Protein AF-A0A3B9ZJL2-F1 (afdb_monomer_lite)

Secondary structure (DSSP, 8-state):
---PPPHHHHHHHHHH-HHHHHHHHHHHHHHHHTTSHHHHHHHHTT-----HHHHHHHHHHHHHHHHHHHHHHHHHHHHHHHHHHHHHHHTT-S-TTS---HHHHHHHHHHHHHHHHHHHHHT-----TTS-SHHHHHHHHHHHHHHHHHHHHHHHHHH-

Radius of gyration: 21.33 Å; chains: 1; bounding box: 52×25×64 Å

Sequence (160 aa):
MYKRANVWLAALLFVISTKRYLDLAVNHNIAINLEADDLRKRFYEGSYVPETEEIKALALSSITVLRASLRKSFLSVLFTLCCALFIGFYFGR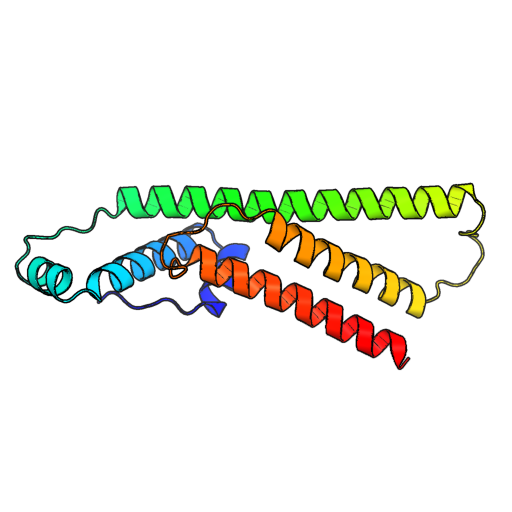LNSVWPVDWVKVVEIATAFLLMWSTLFELGWGLRTWKGKALHELVHALLFRVIFVSGSLMLMLSLIL

Structure (mmCIF, N/CA/C/O backbone):
data_AF-A0A3B9ZJL2-F1
#
_entry.id   AF-A0A3B9ZJL2-F1
#
loop_
_atom_site.group_PDB
_atom_site.id
_atom_site.type_symbol
_atom_site.label_atom_id
_atom_site.label_alt_id
_atom_site.label_comp_id
_atom_site.label_asym_id
_atom_site.label_entity_id
_atom_site.label_seq_id
_atom_site.pdbx_PDB_ins_code
_atom_site.Cartn_x
_atom_site.Cartn_y
_atom_site.Cartn_z
_atom_site.occupancy
_atom_site.B_iso_or_equiv
_atom_site.auth_seq_id
_atom_site.auth_comp_id
_atom_site.auth_asym_id
_atom_site.auth_atom_id
_atom_site.pdbx_PDB_model_num
ATOM 1 N N . MET A 1 1 ? -24.803 -0.387 17.469 1.00 61.41 1 MET A N 1
ATOM 2 C CA . MET A 1 1 ? -24.455 -1.822 17.349 1.00 61.41 1 MET A CA 1
ATOM 3 C C . MET A 1 1 ? -23.162 -1.925 16.551 1.00 61.41 1 MET A C 1
ATOM 5 O O . MET A 1 1 ? -23.149 -1.486 15.406 1.00 61.41 1 MET A O 1
ATOM 9 N N . TYR A 1 2 ? -22.075 -2.398 17.163 1.00 68.69 2 TYR A N 1
ATOM 10 C CA . TYR A 1 2 ? -20.768 -2.521 16.507 1.00 68.69 2 TYR A CA 1
ATOM 11 C C . TYR A 1 2 ? -20.816 -3.600 15.418 1.00 68.69 2 TYR A C 1
ATOM 13 O O . TYR A 1 2 ? -21.429 -4.648 15.614 1.00 68.69 2 TYR A O 1
ATOM 21 N N . LYS A 1 3 ? -20.219 -3.332 14.252 1.00 78.94 3 LYS A N 1
ATOM 22 C CA . LYS A 1 3 ? -20.210 -4.244 13.098 1.00 78.94 3 LYS A CA 1
ATOM 23 C C . LYS A 1 3 ? -18.806 -4.352 12.519 1.00 78.94 3 LYS A C 1
ATOM 25 O O . LYS A 1 3 ? -18.054 -3.377 12.518 1.00 78.94 3 LYS A O 1
ATOM 30 N N . ARG A 1 4 ? -18.485 -5.522 11.958 1.00 79.88 4 ARG A N 1
ATOM 31 C CA . ARG A 1 4 ? -17.261 -5.698 11.173 1.00 79.88 4 ARG A CA 1
ATOM 32 C C . ARG A 1 4 ? -17.271 -4.752 9.974 1.00 79.88 4 ARG A C 1
ATOM 34 O O . ARG A 1 4 ? -18.190 -4.760 9.159 1.00 79.88 4 ARG A O 1
ATOM 41 N N . ALA A 1 5 ? -16.221 -3.950 9.880 1.00 82.56 5 ALA A N 1
ATOM 42 C CA . ALA A 1 5 ? -15.934 -3.126 8.717 1.00 82.56 5 ALA A CA 1
ATOM 43 C C . ALA A 1 5 ? -15.744 -3.944 7.428 1.00 82.56 5 ALA A C 1
ATOM 45 O O . ALA A 1 5 ? -15.146 -5.020 7.447 1.00 82.56 5 ALA A O 1
ATOM 46 N N . ASN A 1 6 ? -16.191 -3.385 6.300 1.00 88.12 6 ASN A N 1
ATOM 47 C CA . ASN A 1 6 ? -15.842 -3.883 4.972 1.00 88.12 6 ASN A CA 1
ATOM 48 C C . ASN A 1 6 ? -14.386 -3.504 4.649 1.00 88.12 6 ASN A C 1
ATOM 50 O O . ASN A 1 6 ? -14.033 -2.324 4.677 1.00 88.12 6 ASN A O 1
ATOM 54 N N . VAL A 1 7 ? -13.560 -4.500 4.319 1.00 86.25 7 VAL A N 1
ATOM 55 C CA . VAL A 1 7 ? -12.118 -4.338 4.071 1.00 86.25 7 VAL A CA 1
ATOM 56 C C . VAL A 1 7 ? -11.834 -3.441 2.862 1.00 86.25 7 VAL A C 1
ATOM 58 O O . VAL A 1 7 ? -10.917 -2.626 2.918 1.00 86.25 7 VAL A O 1
ATOM 61 N N . TRP A 1 8 ? -12.649 -3.509 1.805 1.00 86.69 8 TRP A N 1
ATOM 62 C CA . TRP A 1 8 ? -12.485 -2.655 0.619 1.00 86.69 8 TRP A CA 1
ATOM 63 C C . TRP A 1 8 ? -12.721 -1.180 0.936 1.00 86.69 8 TRP A C 1
ATOM 65 O O . TRP A 1 8 ? -11.927 -0.314 0.569 1.00 86.69 8 TRP A O 1
ATOM 75 N N . LEU A 1 9 ? -13.792 -0.897 1.678 1.00 88.06 9 LEU A N 1
ATOM 76 C CA . LEU A 1 9 ? -14.106 0.454 2.129 1.00 88.06 9 LEU A CA 1
ATOM 77 C C . LEU A 1 9 ? -13.050 0.958 3.121 1.00 88.06 9 LEU A C 1
ATOM 79 O O . LEU A 1 9 ? -12.659 2.121 3.059 1.00 88.06 9 LEU A O 1
ATOM 83 N N . ALA A 1 10 ? -12.537 0.083 3.989 1.00 87.56 10 ALA A N 1
ATOM 84 C CA . ALA A 1 10 ? -11.434 0.408 4.884 1.00 87.56 10 ALA A CA 1
ATOM 85 C C . ALA A 1 10 ? -10.152 0.754 4.112 1.00 87.56 10 ALA A C 1
ATOM 87 O O . ALA A 1 10 ? -9.523 1.755 4.431 1.00 87.56 10 ALA A O 1
ATOM 88 N N . ALA A 1 11 ? -9.788 0.008 3.068 1.00 88.44 11 ALA A N 1
ATOM 89 C CA . ALA A 1 11 ? -8.619 0.324 2.245 1.00 88.44 11 ALA A CA 1
ATOM 90 C C . ALA A 1 11 ? -8.777 1.655 1.491 1.00 88.44 11 ALA A C 1
ATOM 92 O O . ALA A 1 11 ? -7.849 2.461 1.452 1.00 88.44 11 ALA A O 1
ATOM 93 N N . LEU A 1 12 ? -9.970 1.944 0.967 1.00 88.19 12 LEU A N 1
ATOM 94 C CA . LEU A 1 12 ? -10.256 3.228 0.325 1.0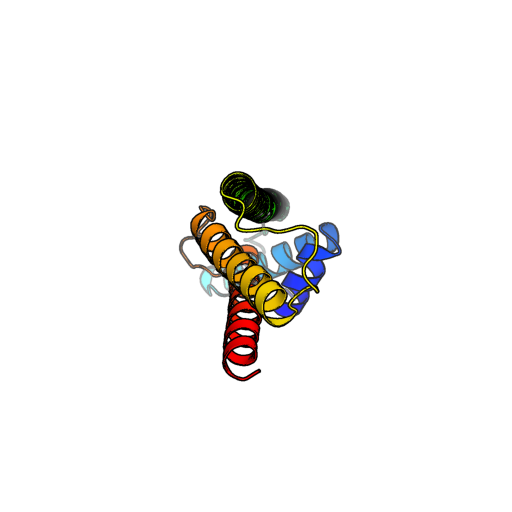0 88.19 12 LEU A CA 1
ATOM 95 C C . LEU A 1 12 ? -10.161 4.395 1.323 1.00 88.19 12 LEU A C 1
ATOM 97 O O . LEU A 1 12 ? -9.508 5.405 1.056 1.00 88.19 12 LEU A O 1
ATOM 101 N N . LEU A 1 13 ? -10.748 4.246 2.514 1.00 87.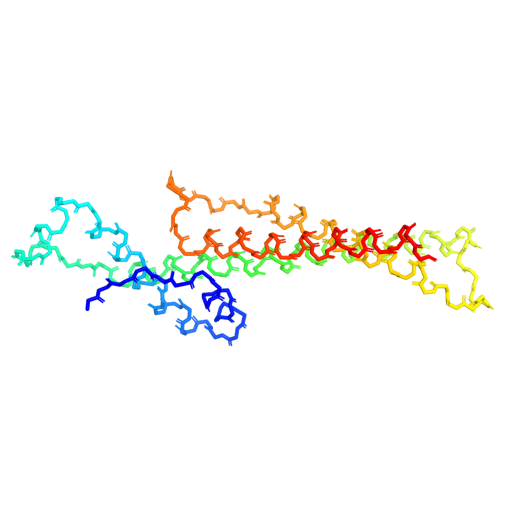50 13 LEU A N 1
ATOM 102 C CA . LEU A 1 13 ? -10.641 5.251 3.574 1.00 87.50 13 LEU A CA 1
ATOM 103 C C . LEU A 1 13 ? -9.221 5.374 4.128 1.00 87.50 13 LEU A C 1
ATOM 105 O O . LEU A 1 13 ? -8.822 6.471 4.507 1.00 87.50 13 LEU A O 1
ATOM 109 N N . PHE A 1 14 ? -8.439 4.296 4.143 1.00 87.56 14 PHE A N 1
ATOM 110 C CA . PHE A 1 14 ? -7.039 4.327 4.559 1.00 87.56 14 PHE A CA 1
ATOM 111 C C . PHE A 1 14 ? -6.218 5.297 3.698 1.00 87.56 14 PHE A C 1
ATOM 113 O O . PHE A 1 14 ? -5.365 6.015 4.229 1.00 87.56 14 PHE A O 1
ATOM 120 N N . VAL A 1 15 ? -6.509 5.365 2.395 1.00 84.12 15 VAL A N 1
ATOM 121 C CA . VAL A 1 15 ? -5.859 6.291 1.457 1.00 84.12 15 VAL A CA 1
ATOM 122 C C . VAL A 1 15 ? -6.447 7.703 1.561 1.00 84.12 15 VAL A C 1
ATOM 124 O O . VAL A 1 15 ? -5.696 8.672 1.607 1.00 84.12 15 VAL A O 1
ATOM 127 N N . ILE A 1 16 ? -7.776 7.833 1.644 1.00 86.38 16 ILE A N 1
ATOM 128 C CA . ILE A 1 16 ? -8.466 9.131 1.523 1.00 86.38 16 ILE A CA 1
ATOM 129 C C . ILE A 1 16 ? -8.581 9.885 2.857 1.00 86.38 16 ILE A C 1
ATOM 131 O O . ILE A 1 16 ? -8.414 11.101 2.905 1.00 86.38 16 ILE A O 1
ATOM 135 N N . SER A 1 17 ? -8.927 9.203 3.953 1.00 86.88 17 SER A N 1
ATOM 136 C CA . SER A 1 17 ? -9.275 9.853 5.221 1.00 86.88 17 SER A CA 1
ATOM 137 C C . SER A 1 17 ? -8.896 9.021 6.443 1.00 86.88 17 SER A C 1
ATOM 139 O O . SER A 1 17 ? -9.612 8.110 6.862 1.00 86.88 17 SER A O 1
ATOM 141 N N . THR A 1 18 ? -7.815 9.438 7.107 1.00 85.50 18 THR A N 1
ATOM 142 C CA . THR A 1 18 ? -7.347 8.831 8.364 1.00 85.50 18 THR A CA 1
ATOM 143 C C . THR A 1 18 ? -8.422 8.844 9.453 1.00 85.50 18 THR A C 1
ATOM 145 O O . THR A 1 18 ? -8.577 7.854 10.157 1.00 85.50 18 THR A O 1
ATOM 148 N N . LYS A 1 19 ? -9.188 9.939 9.582 1.00 85.69 19 LYS A N 1
ATOM 149 C CA . LYS A 1 19 ? -10.219 10.076 10.627 1.00 85.69 19 LYS A CA 1
ATOM 150 C C . LYS A 1 19 ? -11.321 9.028 10.461 1.00 85.69 19 LYS A C 1
ATOM 152 O O . LYS A 1 19 ? -11.578 8.258 11.376 1.00 85.69 19 LYS A O 1
ATOM 157 N N . ARG A 1 20 ? -11.892 8.927 9.255 1.00 85.50 20 ARG A N 1
ATOM 158 C CA . ARG A 1 20 ? -12.953 7.950 8.959 1.00 85.50 20 ARG A CA 1
ATOM 159 C C . ARG A 1 20 ? -12.459 6.508 9.054 1.00 85.50 20 ARG A C 1
ATOM 161 O O . ARG A 1 20 ? -13.208 5.630 9.467 1.00 85.50 20 ARG A O 1
ATOM 168 N N . TYR A 1 21 ? -11.203 6.263 8.683 1.00 87.69 21 TYR A N 1
ATOM 169 C CA . TYR A 1 21 ? -10.579 4.959 8.869 1.00 87.69 21 TYR A CA 1
ATOM 170 C C . TYR A 1 21 ? -10.442 4.590 10.353 1.00 87.69 21 TYR A C 1
ATOM 172 O O . TYR A 1 21 ? -10.728 3.455 10.721 1.00 87.69 21 TYR A O 1
ATOM 180 N N . LEU A 1 22 ? -10.031 5.534 11.208 1.00 86.06 22 LEU A N 1
ATOM 181 C CA . LEU A 1 22 ? -9.894 5.305 12.650 1.00 86.06 22 LEU A CA 1
ATOM 182 C C . LEU A 1 22 ? -11.232 4.943 13.292 1.00 86.06 22 LEU A C 1
ATOM 184 O O . LEU A 1 22 ? -11.304 3.943 14.001 1.00 86.06 22 LEU A O 1
ATOM 188 N N . ASP A 1 23 ? -12.296 5.684 12.982 1.00 85.81 23 ASP A N 1
ATOM 189 C CA . ASP A 1 23 ? -13.638 5.381 13.495 1.00 85.81 23 ASP A CA 1
ATOM 190 C C . ASP A 1 23 ? -14.089 3.971 13.081 1.00 85.81 23 ASP A C 1
ATOM 192 O O . ASP A 1 23 ? -14.667 3.214 13.865 1.00 85.81 23 ASP A O 1
ATOM 196 N N . LEU A 1 24 ? -13.772 3.581 11.845 1.00 87.62 24 LEU A N 1
ATOM 197 C CA . LEU A 1 24 ? -14.067 2.254 11.321 1.00 87.62 24 LEU A CA 1
ATOM 198 C C . LEU A 1 24 ? -13.219 1.158 11.993 1.00 87.62 24 LEU A C 1
ATOM 200 O O . LEU A 1 24 ? -13.740 0.083 12.292 1.00 87.62 24 LEU A O 1
ATOM 204 N N . ALA A 1 25 ? -11.941 1.429 12.265 1.00 84.94 25 ALA A N 1
ATOM 205 C CA . ALA A 1 25 ? -11.025 0.516 12.944 1.00 84.94 25 ALA A CA 1
ATOM 206 C C . ALA A 1 25 ? -11.433 0.269 14.399 1.00 84.94 25 ALA A C 1
ATOM 208 O O . ALA A 1 25 ? -11.439 -0.879 14.842 1.00 84.94 25 ALA A O 1
ATOM 209 N N . VAL A 1 26 ? -11.841 1.318 15.118 1.00 84.69 26 VAL A N 1
ATOM 210 C CA . VAL A 1 26 ? -12.352 1.216 16.492 1.00 84.69 26 VAL A CA 1
ATOM 211 C C . VAL A 1 26 ? -13.617 0.366 16.522 1.00 84.69 26 VAL A C 1
ATOM 213 O O . VAL A 1 26 ? -13.693 -0.598 17.281 1.00 84.69 26 VAL A O 1
ATOM 216 N N . ASN A 1 27 ? -14.577 0.650 15.637 1.00 85.50 27 ASN A N 1
ATOM 217 C CA . ASN A 1 27 ? -15.812 -0.126 15.545 1.00 85.50 27 ASN A CA 1
ATOM 218 C C . ASN A 1 27 ? -15.561 -1.600 15.198 1.00 85.50 27 ASN A C 1
ATOM 220 O O . ASN A 1 27 ? -16.215 -2.481 15.755 1.00 85.50 27 ASN A O 1
ATOM 224 N N . HIS A 1 28 ? -14.609 -1.873 14.302 1.00 86.62 28 HIS A N 1
ATOM 225 C CA . HIS A 1 28 ? -14.234 -3.229 13.915 1.00 86.62 28 HIS A CA 1
ATOM 226 C C . HIS A 1 28 ? -13.550 -3.987 15.063 1.00 86.62 28 HIS A C 1
ATOM 228 O O . HIS A 1 28 ? -13.905 -5.133 15.323 1.00 86.62 28 HIS A O 1
ATOM 234 N N . ASN A 1 29 ? -12.625 -3.352 15.789 1.00 83.56 29 ASN A N 1
ATOM 235 C CA . ASN A 1 29 ? -11.943 -3.973 16.929 1.00 83.56 29 ASN A CA 1
ATOM 236 C C . ASN A 1 29 ? -12.903 -4.260 18.091 1.00 83.56 29 ASN A C 1
ATOM 238 O O . ASN A 1 29 ? -12.863 -5.348 18.659 1.00 83.56 29 ASN A O 1
ATOM 242 N N . ILE A 1 30 ? -13.816 -3.333 18.401 1.00 81.19 30 ILE A N 1
ATOM 243 C CA . ILE A 1 30 ? -14.851 -3.570 19.418 1.00 81.19 30 ILE A CA 1
ATOM 244 C C . ILE A 1 30 ? -15.775 -4.712 18.978 1.00 81.19 30 ILE A C 1
ATOM 246 O O . ILE A 1 30 ? -16.108 -5.573 19.788 1.00 81.19 30 ILE A O 1
ATOM 250 N N . ALA A 1 31 ? -16.142 -4.777 17.693 1.00 83.00 31 ALA A N 1
ATOM 251 C CA . ALA A 1 31 ? -16.935 -5.887 17.166 1.00 83.00 31 ALA A CA 1
ATOM 252 C C . ALA A 1 31 ? -16.218 -7.241 17.314 1.00 83.00 31 ALA A C 1
ATOM 254 O O . ALA A 1 31 ? -16.866 -8.209 17.691 1.00 83.00 31 ALA A O 1
ATOM 255 N N . ILE A 1 32 ? -14.901 -7.308 17.079 1.00 81.75 32 ILE A N 1
ATOM 256 C CA . ILE A 1 32 ? -14.106 -8.531 17.287 1.00 81.75 32 ILE A CA 1
ATOM 257 C C . ILE A 1 32 ? -14.086 -8.937 18.763 1.00 81.75 32 ILE A C 1
ATOM 259 O O . ILE A 1 32 ? -14.251 -10.115 19.069 1.00 81.75 32 ILE A O 1
ATOM 263 N N . ASN A 1 33 ? -13.900 -7.988 19.682 1.00 80.19 33 ASN A N 1
ATOM 264 C CA . ASN A 1 33 ? -13.895 -8.289 21.116 1.00 80.19 33 ASN A CA 1
ATOM 265 C C . ASN A 1 33 ? -15.263 -8.812 21.586 1.00 80.19 33 ASN A C 1
ATOM 267 O O . ASN A 1 33 ? -15.330 -9.737 22.389 1.00 80.19 33 ASN A O 1
ATOM 271 N N . LEU A 1 34 ? -16.353 -8.274 21.032 1.00 78.56 34 LEU A N 1
ATOM 272 C CA . LEU A 1 34 ? -17.726 -8.695 21.328 1.00 78.56 34 LEU A CA 1
ATOM 273 C C . LEU A 1 34 ? -18.138 -10.027 20.668 1.00 78.56 34 LEU A C 1
ATOM 275 O O . LEU A 1 34 ? -19.248 -10.495 20.918 1.00 78.56 34 LEU A O 1
ATOM 279 N N . GLU A 1 35 ? -17.285 -10.651 19.846 1.00 77.94 35 GLU A N 1
ATOM 280 C CA . GLU A 1 35 ? -17.513 -12.018 19.341 1.00 77.94 35 GLU A CA 1
ATOM 281 C C . GLU A 1 35 ? -17.250 -13.094 20.398 1.00 77.94 35 GLU A C 1
ATOM 283 O O . GLU A 1 35 ? -17.738 -14.211 20.252 1.00 77.94 35 GLU A O 1
ATOM 288 N N . ALA A 1 36 ? -16.487 -12.787 21.451 1.00 77.50 36 ALA A N 1
ATOM 289 C CA . ALA A 1 36 ? -16.322 -13.697 22.576 1.00 77.50 36 ALA A CA 1
ATOM 290 C C . ALA A 1 36 ? -17.565 -13.638 23.476 1.00 77.50 36 ALA A C 1
ATOM 292 O O . ALA A 1 36 ? -17.918 -12.565 23.972 1.00 77.50 36 ALA A O 1
ATOM 293 N N . ASP A 1 37 ? -18.207 -14.786 23.718 1.00 73.06 37 ASP A N 1
ATOM 294 C CA . ASP A 1 37 ? -19.448 -14.866 24.504 1.00 73.06 37 ASP A CA 1
ATOM 295 C C . ASP A 1 37 ? -19.294 -14.287 25.919 1.00 73.06 37 ASP A C 1
ATOM 297 O O . ASP A 1 37 ? -20.212 -13.646 26.435 1.00 73.06 37 ASP A O 1
ATOM 301 N N . ASP A 1 38 ? -18.112 -14.434 26.517 1.00 77.31 38 ASP A N 1
ATOM 302 C CA . ASP A 1 38 ? -17.793 -13.941 27.859 1.00 77.31 38 ASP A CA 1
ATOM 303 C C . ASP A 1 38 ? -17.794 -12.406 27.915 1.00 77.31 38 ASP A C 1
ATOM 305 O O . ASP A 1 38 ? -18.369 -11.797 28.820 1.00 77.31 38 ASP A O 1
ATOM 309 N N . LEU A 1 39 ? -17.176 -11.767 26.916 1.00 73.50 39 LEU A N 1
ATOM 310 C CA . LEU A 1 39 ? -17.101 -10.308 26.799 1.00 73.50 39 LEU A CA 1
ATOM 311 C C . LEU A 1 39 ? -18.439 -9.719 26.365 1.00 73.50 39 LEU A C 1
ATOM 313 O O . LEU A 1 39 ? -18.820 -8.642 26.818 1.00 73.50 39 LEU A O 1
ATOM 317 N N . ARG A 1 40 ? -19.184 -10.447 25.532 1.00 76.06 40 ARG A N 1
ATOM 318 C CA . ARG A 1 40 ? -20.528 -10.067 25.114 1.00 76.06 40 ARG A CA 1
ATOM 319 C C . ARG A 1 40 ? -21.485 -10.012 26.303 1.00 76.06 40 ARG A C 1
ATOM 321 O O . ARG A 1 40 ? -22.191 -9.018 26.447 1.00 76.06 40 ARG A O 1
ATOM 328 N N . LYS A 1 41 ? -21.487 -11.032 27.171 1.00 76.56 41 LYS A N 1
ATOM 329 C CA . LYS A 1 41 ? -22.302 -11.044 28.400 1.00 76.56 41 LYS A CA 1
ATOM 330 C C . LYS A 1 41 ? -21.943 -9.878 29.323 1.00 76.56 41 LYS A C 1
ATOM 332 O O . LYS A 1 41 ? -22.824 -9.095 29.662 1.00 76.56 41 LYS A O 1
ATOM 337 N N . ARG A 1 42 ? -20.649 -9.669 29.593 1.00 75.88 42 ARG A N 1
ATOM 338 C CA . ARG A 1 42 ? -20.160 -8.544 30.415 1.00 75.88 42 ARG A CA 1
ATOM 339 C C . ARG A 1 42 ? -20.504 -7.168 29.837 1.00 75.88 42 ARG A C 1
ATOM 341 O O . ARG A 1 42 ? -20.778 -6.231 30.581 1.00 75.88 42 ARG A O 1
ATOM 348 N N . PHE A 1 43 ? -20.526 -7.034 28.511 1.00 76.75 43 PHE A N 1
ATOM 349 C CA . PHE A 1 43 ? -20.944 -5.798 27.847 1.00 76.75 43 PHE A CA 1
ATOM 350 C C . PHE A 1 43 ? -22.436 -5.507 28.057 1.00 76.75 43 PHE A C 1
ATOM 352 O O . PHE A 1 43 ? -22.798 -4.372 28.353 1.00 76.75 43 PHE A O 1
ATOM 359 N N . TYR A 1 44 ? -23.304 -6.519 27.950 1.00 77.38 44 TYR A N 1
ATOM 360 C CA . TYR A 1 44 ? -24.739 -6.352 28.220 1.00 77.38 44 TYR A CA 1
ATOM 361 C C . TYR A 1 44 ? -25.052 -6.145 29.706 1.00 77.38 44 TYR A C 1
ATOM 363 O O . TYR A 1 44 ? -26.002 -5.442 30.031 1.00 77.38 44 TYR A O 1
ATOM 371 N N . GLU A 1 45 ? -24.238 -6.710 30.596 1.00 81.62 45 GLU A N 1
ATOM 372 C CA . GLU A 1 45 ? -24.309 -6.502 32.049 1.00 81.62 45 GLU A CA 1
ATOM 373 C C . GLU A 1 45 ? -23.766 -5.127 32.489 1.00 81.62 45 GLU A C 1
ATOM 375 O O . GLU A 1 45 ? -23.865 -4.775 33.661 1.00 81.62 45 GLU A O 1
ATOM 380 N N . GLY A 1 46 ? -23.182 -4.343 31.573 1.00 76.25 46 GLY A N 1
ATOM 381 C CA . GLY A 1 46 ? -22.600 -3.027 31.863 1.00 76.25 46 GLY A CA 1
ATOM 382 C C . GLY A 1 46 ? -21.252 -3.070 32.594 1.00 76.25 46 GLY A C 1
ATOM 383 O O . GLY A 1 46 ? -20.724 -2.022 32.955 1.00 76.25 46 GLY A O 1
ATOM 384 N N . SER A 1 47 ? -20.674 -4.258 32.794 1.00 73.75 47 SER A N 1
ATOM 385 C CA . SER A 1 47 ? -19.395 -4.457 33.489 1.00 73.75 47 SER A CA 1
ATOM 386 C C . SER A 1 47 ? -18.172 -4.326 32.573 1.00 73.75 47 SER A C 1
ATOM 388 O O . SER A 1 47 ? -17.050 -4.201 33.062 1.00 73.75 47 SER A O 1
ATOM 390 N N . TYR A 1 48 ? -18.367 -4.322 31.249 1.00 72.38 48 TYR A N 1
ATOM 391 C CA . TYR A 1 48 ? -17.312 -4.091 30.260 1.00 72.38 48 TYR A CA 1
ATOM 392 C C . TYR A 1 48 ? -17.528 -2.773 29.510 1.00 72.38 48 TYR A C 1
ATOM 394 O O . TYR A 1 48 ? -18.435 -2.656 28.683 1.00 72.38 48 TYR A O 1
ATOM 402 N N . VAL A 1 49 ? -16.653 -1.798 29.765 1.00 73.62 49 VAL A N 1
ATOM 403 C CA . VAL A 1 49 ? -16.575 -0.548 29.002 1.00 73.62 49 VAL A CA 1
ATOM 404 C C . VAL A 1 49 ? -15.402 -0.669 28.027 1.00 73.62 49 VAL A C 1
ATOM 406 O O . VAL A 1 49 ? -14.271 -0.855 28.472 1.00 73.62 49 VAL A O 1
ATOM 409 N N . PRO A 1 50 ? -15.627 -0.605 26.703 1.00 73.06 50 PRO A N 1
ATOM 410 C CA . PRO A 1 50 ? -14.533 -0.680 25.747 1.00 73.06 50 PRO A CA 1
ATOM 411 C C . PRO A 1 50 ? -13.616 0.541 25.893 1.00 73.06 50 PRO A C 1
ATOM 413 O O . PRO A 1 50 ? -14.074 1.679 25.800 1.00 73.06 50 PRO A O 1
ATOM 416 N N . GLU A 1 51 ? -12.315 0.308 26.066 1.00 78.81 51 GLU A N 1
ATOM 417 C CA . GLU A 1 51 ? -11.279 1.349 26.123 1.00 78.81 51 GLU A CA 1
ATOM 418 C C . GLU A 1 51 ? -11.041 1.954 24.734 1.00 78.81 51 GLU A C 1
ATOM 420 O O . GLU A 1 51 ? -10.094 1.643 24.011 1.00 78.81 51 GLU A O 1
ATOM 425 N N . THR A 1 52 ? -11.953 2.830 24.317 1.00 78.88 52 THR A N 1
ATOM 426 C CA . THR A 1 52 ? -11.944 3.409 22.971 1.00 78.88 52 THR A CA 1
ATOM 427 C C . THR A 1 52 ? -10.689 4.223 22.677 1.00 78.88 52 THR A C 1
ATOM 429 O O . THR A 1 52 ? -10.259 4.257 21.527 1.00 78.88 52 THR A O 1
ATOM 432 N N . GLU A 1 53 ? -10.103 4.879 23.680 1.00 81.75 53 GLU A N 1
ATOM 433 C CA . GLU A 1 53 ? -8.914 5.721 23.499 1.00 81.75 53 GLU A CA 1
ATOM 434 C C . GLU A 1 53 ? -7.646 4.896 23.259 1.00 81.75 53 GLU A C 1
ATOM 436 O O . GLU A 1 53 ? -6.886 5.202 22.338 1.00 81.75 53 GLU A O 1
ATOM 441 N N . GLU A 1 54 ? -7.460 3.787 23.977 1.00 81.50 54 GLU A N 1
ATOM 442 C CA . GLU A 1 54 ? -6.335 2.879 23.728 1.00 81.50 54 GLU A CA 1
ATOM 443 C C . GLU A 1 54 ? -6.441 2.221 22.349 1.00 81.50 54 GLU A C 1
ATOM 445 O O . GLU A 1 54 ? -5.473 2.187 21.583 1.00 81.50 54 GLU A O 1
ATOM 450 N N . ILE A 1 55 ? -7.649 1.781 21.973 1.00 81.25 55 ILE A N 1
ATOM 451 C CA . ILE A 1 55 ? -7.907 1.191 20.654 1.00 81.25 55 ILE A CA 1
ATOM 452 C C . ILE A 1 55 ? -7.633 2.212 19.540 1.00 81.25 55 ILE A C 1
ATOM 454 O O . ILE A 1 55 ? -7.048 1.855 18.512 1.00 81.25 55 ILE A O 1
ATOM 458 N N . LYS A 1 56 ? -8.022 3.482 19.724 1.00 84.81 56 LYS A N 1
ATOM 459 C CA . LYS A 1 56 ? -7.708 4.567 18.779 1.00 84.81 56 LYS A CA 1
ATOM 460 C C . LYS A 1 56 ? -6.205 4.800 18.671 1.00 84.81 56 LYS A C 1
ATOM 462 O O . LYS A 1 56 ? -5.703 4.895 17.552 1.00 84.81 56 LYS A O 1
ATOM 467 N N . ALA A 1 57 ? -5.494 4.883 19.796 1.00 84.81 57 ALA A N 1
ATOM 468 C CA . ALA A 1 57 ? -4.052 5.114 19.818 1.00 84.81 57 ALA A CA 1
ATOM 469 C C . ALA A 1 57 ? -3.290 3.984 19.106 1.00 84.81 57 ALA A C 1
ATOM 471 O O . ALA A 1 57 ? -2.439 4.252 18.253 1.00 84.81 57 ALA A O 1
ATOM 472 N N . LEU A 1 58 ? -3.664 2.727 19.369 1.00 83.31 58 LEU A N 1
ATOM 473 C CA . LEU A 1 58 ? -3.110 1.549 18.698 1.00 83.31 58 LEU A CA 1
ATOM 474 C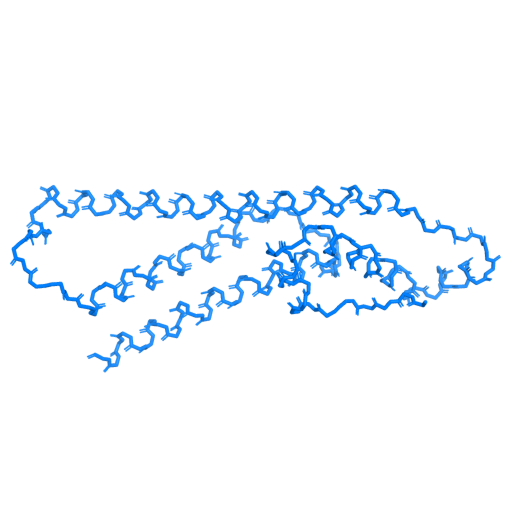 C . LEU A 1 58 ? -3.439 1.530 17.196 1.00 83.31 58 LEU A C 1
ATOM 476 O O . LEU A 1 58 ? -2.591 1.204 16.363 1.00 83.31 58 LEU A O 1
ATOM 480 N N . ALA A 1 59 ? -4.669 1.884 16.815 1.00 83.62 59 ALA A N 1
ATOM 481 C CA . ALA A 1 59 ? -5.047 1.966 15.409 1.00 83.62 59 ALA A CA 1
ATOM 482 C C . ALA A 1 59 ? -4.245 3.059 14.685 1.00 83.62 59 ALA A C 1
ATOM 484 O O . ALA A 1 59 ? -3.797 2.849 13.558 1.00 83.62 59 ALA A O 1
ATOM 485 N N . LEU A 1 60 ? -4.011 4.198 15.340 1.00 86.88 60 LEU A N 1
ATOM 486 C CA . LEU A 1 60 ? -3.238 5.308 14.794 1.00 86.88 60 LEU A CA 1
ATOM 487 C C . LEU A 1 60 ? -1.765 4.941 14.603 1.00 86.88 60 LEU A C 1
ATOM 489 O O . LEU A 1 60 ? -1.229 5.181 13.521 1.00 86.88 60 LEU A O 1
ATOM 493 N N . SER A 1 61 ? -1.131 4.311 15.596 1.00 86.31 61 SER A N 1
ATOM 494 C CA . SER A 1 61 ? 0.249 3.825 15.470 1.00 86.31 61 SER A CA 1
ATOM 495 C C . SER A 1 61 ? 0.380 2.769 14.365 1.00 86.31 61 SER A C 1
ATOM 497 O O . SER A 1 61 ? 1.314 2.801 13.567 1.00 86.31 61 SER A O 1
ATOM 499 N N . SER A 1 62 ? -0.609 1.885 14.232 1.00 84.12 62 SER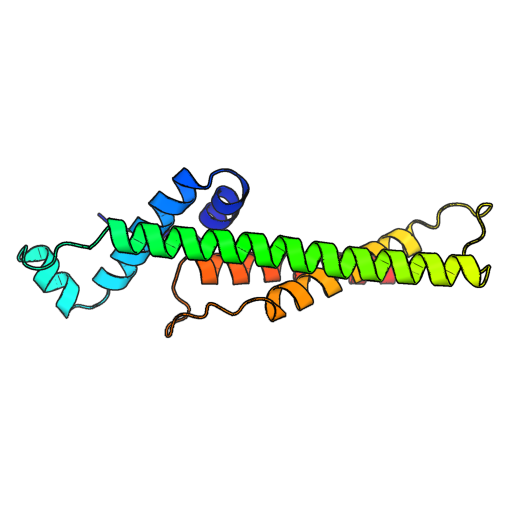 A N 1
ATOM 500 C CA . SER A 1 62 ? -0.625 0.869 13.175 1.00 84.12 62 SER A CA 1
ATOM 501 C C . SER A 1 62 ? -0.740 1.495 11.777 1.00 84.12 62 SER A C 1
ATOM 503 O O . SER A 1 62 ? -0.052 1.075 10.848 1.00 84.12 62 SER A O 1
ATOM 505 N N . ILE A 1 63 ? -1.562 2.540 11.612 1.00 85.88 63 ILE A N 1
ATOM 506 C CA . ILE A 1 63 ? -1.695 3.283 10.344 1.00 85.88 63 ILE A CA 1
ATOM 507 C C . ILE A 1 63 ? -0.395 3.992 9.974 1.00 85.88 63 ILE A C 1
ATOM 509 O O . ILE A 1 63 ? 0.001 3.970 8.807 1.00 85.88 63 ILE A O 1
ATOM 513 N N . THR A 1 64 ? 0.252 4.662 10.931 1.00 87.00 64 THR A N 1
ATOM 514 C CA . THR A 1 64 ? 1.489 5.404 10.656 1.00 87.00 64 THR A CA 1
ATOM 515 C C . THR A 1 64 ? 2.608 4.456 10.251 1.00 87.00 64 THR A C 1
ATOM 517 O O . THR A 1 64 ? 3.298 4.735 9.270 1.00 87.00 64 THR A O 1
ATOM 520 N N . VAL A 1 65 ? 2.729 3.304 10.916 1.00 86.81 65 VAL A N 1
ATOM 521 C CA . VAL A 1 65 ? 3.685 2.259 10.533 1.00 86.81 65 VAL A CA 1
ATOM 522 C C . VAL A 1 65 ? 3.351 1.679 9.156 1.00 86.81 65 VAL A C 1
ATOM 524 O O . VAL A 1 65 ? 4.253 1.540 8.333 1.00 86.81 65 VAL A O 1
ATOM 527 N N . LEU A 1 66 ? 2.073 1.435 8.842 1.00 86.56 66 LEU A N 1
ATOM 528 C CA . LEU A 1 66 ? 1.642 0.921 7.531 1.00 86.56 66 LEU A CA 1
ATOM 529 C C . LEU A 1 66 ? 1.966 1.882 6.390 1.00 86.56 66 LEU A C 1
ATOM 531 O O . LEU A 1 66 ? 2.541 1.481 5.378 1.00 86.56 66 LEU A O 1
ATOM 535 N N . ARG A 1 67 ? 1.679 3.173 6.570 1.00 88.06 67 ARG A N 1
ATOM 536 C CA . ARG A 1 67 ? 2.039 4.212 5.594 1.00 88.06 67 ARG A CA 1
ATOM 537 C C . ARG A 1 67 ? 3.547 4.385 5.468 1.00 88.06 67 ARG A C 1
ATOM 539 O O . ARG A 1 67 ? 4.048 4.587 4.363 1.00 88.06 67 ARG A O 1
ATOM 546 N N . ALA A 1 68 ? 4.273 4.312 6.581 1.00 88.00 68 ALA A N 1
ATOM 547 C CA . ALA A 1 68 ? 5.725 4.389 6.566 1.00 88.00 68 ALA A CA 1
ATOM 548 C C . ALA A 1 68 ? 6.339 3.197 5.823 1.00 88.00 68 ALA A C 1
ATOM 550 O O . ALA A 1 68 ? 7.241 3.420 5.022 1.00 88.00 68 ALA A O 1
ATOM 551 N N . SER A 1 69 ? 5.832 1.978 6.038 1.00 87.19 69 SER A N 1
ATOM 552 C CA . SER A 1 69 ? 6.258 0.776 5.313 1.00 87.19 69 SER A CA 1
ATOM 553 C C . SER A 1 69 ? 5.992 0.918 3.813 1.00 87.19 69 SER A C 1
ATOM 555 O O . SER A 1 69 ? 6.937 0.867 3.032 1.00 87.19 69 SER A O 1
ATOM 557 N N . LEU A 1 70 ? 4.758 1.263 3.410 1.00 88.56 70 LEU A N 1
ATOM 558 C CA . LEU A 1 70 ? 4.410 1.526 2.003 1.00 88.56 70 LEU A CA 1
ATOM 559 C C . LEU A 1 70 ? 5.382 2.504 1.337 1.00 88.56 70 LEU A C 1
ATOM 561 O O . LEU A 1 70 ? 5.911 2.222 0.261 1.00 88.56 70 LEU A O 1
ATOM 565 N N . ARG A 1 71 ? 5.633 3.647 1.990 1.00 90.19 71 ARG A N 1
ATOM 566 C CA . ARG A 1 71 ? 6.500 4.705 1.460 1.00 90.19 71 ARG A CA 1
ATOM 567 C C . ARG A 1 71 ? 7.967 4.287 1.416 1.00 90.19 71 ARG A C 1
ATOM 569 O O . ARG A 1 71 ? 8.640 4.589 0.437 1.00 90.19 71 ARG A O 1
ATOM 576 N N . LYS A 1 72 ? 8.474 3.626 2.460 1.00 90.50 72 LYS A N 1
ATOM 577 C CA . LYS A 1 72 ? 9.867 3.157 2.513 1.00 90.50 72 LYS A CA 1
ATOM 578 C C . LYS A 1 72 ? 10.121 2.088 1.456 1.00 90.50 72 LYS A C 1
ATOM 580 O O . LYS A 1 72 ? 11.101 2.206 0.728 1.00 90.50 72 LYS A O 1
ATOM 585 N N . SER A 1 73 ? 9.224 1.113 1.320 1.00 91.94 73 SER A N 1
ATOM 586 C CA . SER A 1 73 ? 9.340 0.075 0.295 1.00 91.94 73 SER A CA 1
ATOM 587 C C . SER A 1 73 ? 9.248 0.672 -1.109 1.00 91.94 73 SER A C 1
ATOM 589 O O . SER A 1 73 ? 10.070 0.339 -1.956 1.00 91.94 73 SER A O 1
ATOM 591 N N . PHE A 1 74 ? 8.337 1.626 -1.345 1.00 92.25 74 PHE A N 1
ATOM 592 C CA . PHE A 1 74 ? 8.258 2.335 -2.628 1.00 92.25 74 PHE A CA 1
ATOM 593 C C . PHE A 1 74 ? 9.570 3.055 -2.957 1.00 92.25 74 PHE A C 1
ATOM 595 O O . PHE A 1 74 ? 10.121 2.889 -4.041 1.00 92.25 74 PHE A O 1
ATOM 602 N N . LEU A 1 75 ? 10.097 3.830 -2.003 1.00 93.50 75 LEU A N 1
ATOM 603 C CA . LEU A 1 75 ? 11.314 4.613 -2.203 1.00 93.50 75 LEU A CA 1
ATOM 604 C C . LEU A 1 75 ? 12.546 3.720 -2.397 1.00 93.50 75 LEU A C 1
ATOM 606 O O . LEU A 1 75 ? 13.415 4.048 -3.197 1.00 93.50 75 LEU A O 1
ATOM 610 N N . SER A 1 76 ? 12.599 2.579 -1.707 1.00 92.12 76 SER A N 1
ATOM 611 C CA . SER A 1 76 ? 13.663 1.588 -1.872 1.00 92.12 76 SER A CA 1
ATOM 612 C C . SER A 1 76 ? 13.656 0.983 -3.274 1.00 92.12 76 SER A C 1
ATOM 614 O O . SER A 1 76 ? 14.701 0.946 -3.915 1.00 92.12 76 SER A O 1
ATOM 616 N N . VAL A 1 77 ? 12.497 0.547 -3.779 1.00 94.12 77 VAL A N 1
ATOM 617 C CA . VAL A 1 77 ? 12.404 -0.019 -5.136 1.00 94.12 77 VAL A CA 1
ATOM 618 C C . VAL A 1 77 ? 12.653 1.049 -6.195 1.00 94.12 77 VAL A C 1
ATOM 620 O O . VAL A 1 77 ? 13.333 0.782 -7.183 1.00 94.12 77 VAL A O 1
ATOM 623 N N . LEU A 1 78 ? 12.184 2.280 -5.972 1.00 94.44 78 LEU A N 1
ATOM 624 C CA . LEU A 1 78 ? 12.482 3.411 -6.852 1.00 94.44 78 LEU A CA 1
ATOM 625 C C . LEU A 1 78 ? 13.984 3.690 -6.916 1.00 94.44 78 LEU A C 1
ATOM 627 O O . LEU A 1 78 ? 14.524 3.879 -8.002 1.00 94.44 78 LEU A O 1
ATOM 631 N N . PHE A 1 79 ? 14.672 3.666 -5.775 1.00 95.31 79 PHE A N 1
ATOM 632 C CA . PHE A 1 79 ? 16.121 3.811 -5.730 1.00 95.31 79 PHE A CA 1
ATOM 633 C C . PHE A 1 79 ? 16.825 2.686 -6.501 1.00 95.31 79 PHE A C 1
ATOM 635 O O . PHE A 1 79 ? 17.684 2.966 -7.335 1.00 95.31 79 PHE A O 1
ATOM 642 N N . THR A 1 80 ? 16.413 1.428 -6.306 1.00 93.44 80 THR A N 1
ATOM 643 C CA . THR A 1 80 ? 16.942 0.283 -7.065 1.00 93.44 80 THR A CA 1
ATOM 644 C C . THR A 1 80 ? 16.727 0.442 -8.572 1.00 93.44 80 THR A C 1
ATOM 646 O O . THR A 1 80 ? 17.652 0.193 -9.346 1.00 93.44 80 THR A O 1
ATOM 649 N N . LEU A 1 81 ? 15.548 0.909 -8.998 1.00 93.25 81 LEU A N 1
ATOM 650 C CA . LEU A 1 81 ? 15.249 1.184 -10.404 1.00 93.25 81 LEU A CA 1
ATOM 651 C C . LEU A 1 81 ? 16.162 2.281 -10.968 1.00 93.25 81 LEU A C 1
ATOM 653 O O . LEU A 1 81 ? 16.747 2.100 -12.035 1.00 93.25 81 LEU A O 1
ATOM 657 N N . CYS A 1 82 ? 16.339 3.390 -10.245 1.00 92.94 82 CYS A N 1
ATOM 658 C CA . CYS A 1 82 ? 17.248 4.464 -10.645 1.00 92.94 82 CYS A CA 1
ATOM 659 C C . CYS A 1 82 ? 18.692 3.965 -10.793 1.00 92.94 82 CYS A C 1
ATOM 661 O O . CYS A 1 82 ? 19.350 4.294 -11.779 1.00 92.94 82 CYS A O 1
ATOM 663 N N . CYS A 1 83 ? 19.178 3.135 -9.864 1.00 93.19 83 CYS A N 1
ATOM 664 C CA . CYS A 1 83 ? 20.498 2.513 -9.971 1.00 93.19 83 CYS A CA 1
ATOM 665 C C . CYS A 1 83 ? 20.606 1.613 -11.209 1.00 93.19 83 CYS A C 1
ATOM 667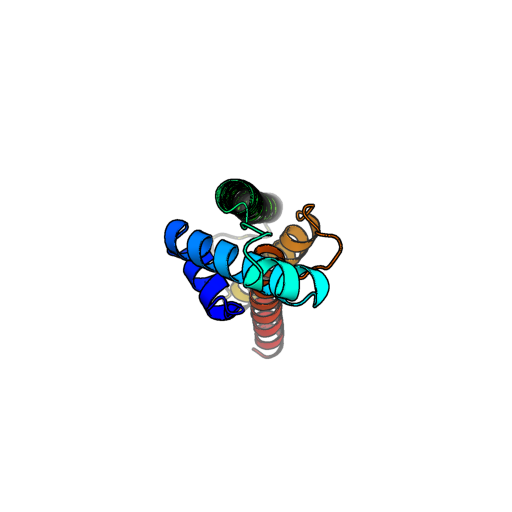 O O . CYS A 1 83 ? 21.588 1.705 -11.942 1.00 93.19 83 CYS A O 1
ATOM 669 N N . ALA A 1 84 ? 19.598 0.779 -11.479 1.00 90.06 84 ALA A N 1
ATOM 670 C CA . ALA A 1 84 ? 19.586 -0.099 -12.648 1.00 90.06 84 ALA A CA 1
ATOM 671 C C . ALA A 1 84 ? 19.617 0.693 -13.967 1.00 90.06 84 ALA A C 1
ATOM 673 O O . ALA A 1 84 ? 20.392 0.364 -14.867 1.00 90.06 84 ALA A O 1
ATOM 674 N N . LEU A 1 85 ? 18.831 1.770 -14.064 1.00 87.69 85 LEU A N 1
ATOM 675 C CA . LEU A 1 85 ? 18.830 2.663 -15.225 1.00 87.69 85 LEU A CA 1
ATOM 676 C C . LEU A 1 85 ? 20.168 3.394 -15.381 1.00 87.69 85 LEU A C 1
ATOM 678 O O . LEU A 1 85 ? 20.703 3.455 -16.485 1.00 87.69 85 LEU A O 1
ATOM 682 N N . PHE A 1 86 ? 20.748 3.895 -14.287 1.00 89.00 86 PHE A N 1
ATOM 683 C CA . PHE A 1 86 ? 22.056 4.550 -14.315 1.00 89.00 86 PHE A CA 1
ATOM 684 C C . PHE A 1 86 ? 23.159 3.604 -14.806 1.00 89.00 86 PHE A C 1
ATOM 686 O O . PHE A 1 86 ? 23.959 3.980 -15.660 1.00 89.00 86 PHE A O 1
ATOM 693 N N . ILE A 1 87 ? 23.164 2.353 -14.335 1.00 88.88 87 ILE A N 1
ATOM 694 C CA . ILE A 1 87 ? 24.091 1.315 -14.805 1.00 88.88 87 ILE A CA 1
ATOM 695 C C . ILE A 1 87 ? 23.859 1.034 -16.296 1.00 88.88 87 ILE A C 1
ATOM 697 O O . ILE A 1 87 ? 24.809 1.033 -17.078 1.00 88.88 87 ILE A O 1
ATOM 701 N N . GLY A 1 88 ? 22.606 0.846 -16.722 1.00 85.88 88 GLY A N 1
ATOM 702 C CA . GLY A 1 88 ? 22.269 0.617 -18.131 1.00 85.88 88 GLY A CA 1
ATOM 703 C C . GLY A 1 88 ? 22.710 1.758 -19.054 1.00 85.88 88 GLY A C 1
ATOM 704 O O . GLY A 1 88 ? 23.154 1.510 -20.178 1.00 85.88 88 GLY A O 1
ATOM 705 N N . PHE A 1 89 ? 22.639 2.996 -18.565 1.00 84.56 89 PHE A N 1
ATOM 706 C CA . PHE A 1 89 ? 23.122 4.184 -19.261 1.00 84.56 89 PHE A CA 1
ATOM 707 C C . PHE A 1 89 ? 24.651 4.224 -19.322 1.00 84.56 89 PHE A C 1
ATOM 709 O O . PHE A 1 89 ? 25.207 4.412 -20.400 1.00 84.56 89 PHE A O 1
ATOM 716 N N . TYR A 1 90 ? 25.334 3.966 -18.203 1.00 86.94 90 TYR A N 1
ATOM 717 C CA . TYR A 1 90 ? 26.798 3.947 -18.132 1.00 86.94 90 TYR A CA 1
ATOM 718 C C . TYR A 1 90 ? 27.426 2.921 -19.090 1.00 86.94 90 TYR A C 1
ATOM 720 O O . TYR A 1 90 ? 28.426 3.208 -19.740 1.00 86.94 90 TYR A O 1
ATOM 728 N N . PHE A 1 91 ? 26.806 1.747 -19.244 1.00 86.56 91 PHE A N 1
ATOM 729 C CA . PHE A 1 91 ? 27.239 0.716 -20.197 1.00 86.56 91 PHE A CA 1
ATOM 730 C C . PHE A 1 91 ? 26.809 0.980 -21.654 1.00 86.56 91 PHE A C 1
ATOM 732 O O . PHE A 1 91 ? 27.005 0.122 -22.515 1.00 86.56 91 PHE A O 1
ATOM 739 N N . GLY A 1 92 ? 26.189 2.128 -21.947 1.00 77.56 92 GLY A N 1
ATOM 740 C CA . GLY A 1 92 ? 25.761 2.502 -23.298 1.00 77.56 92 GLY A CA 1
ATOM 741 C C . GLY A 1 92 ? 24.609 1.658 -23.856 1.00 77.56 92 GLY A C 1
ATOM 742 O O . GLY A 1 92 ? 24.342 1.704 -25.055 1.00 77.56 92 GLY A O 1
ATOM 743 N N . ARG A 1 93 ? 23.911 0.880 -23.014 1.00 73.31 93 ARG A N 1
ATOM 744 C CA . ARG A 1 93 ? 22.743 0.085 -23.437 1.00 73.31 93 ARG A CA 1
ATOM 745 C C . ARG A 1 93 ? 21.466 0.912 -23.548 1.00 73.31 93 ARG A C 1
ATOM 747 O O . ARG A 1 93 ? 20.555 0.519 -24.271 1.00 73.31 93 ARG A O 1
ATOM 754 N N . LEU A 1 94 ? 21.398 2.047 -22.855 1.00 68.44 94 LEU A N 1
ATOM 755 C CA . LEU A 1 94 ? 20.326 3.030 -22.998 1.00 68.44 94 LEU A CA 1
ATOM 756 C C . LEU A 1 94 ? 20.791 4.139 -23.948 1.00 68.44 94 LEU A C 1
ATOM 758 O O . LEU A 1 94 ? 21.422 5.104 -23.529 1.00 68.44 94 LEU A O 1
ATOM 762 N N . ASN A 1 95 ? 20.495 3.984 -25.240 1.00 62.09 95 ASN A N 1
ATOM 763 C CA . ASN A 1 95 ? 20.763 5.012 -26.242 1.00 62.09 95 ASN A CA 1
ATOM 764 C C . ASN A 1 95 ? 19.585 5.992 -26.327 1.00 62.09 95 ASN A C 1
ATOM 766 O O . ASN A 1 95 ? 18.467 5.599 -26.649 1.00 62.09 95 ASN A O 1
ATOM 770 N N . SER A 1 96 ? 19.859 7.282 -26.109 1.00 57.47 96 SER A N 1
ATOM 771 C CA . SER A 1 96 ? 18.881 8.389 -26.106 1.00 57.47 96 SER A CA 1
ATOM 772 C C . SER A 1 96 ? 18.133 8.609 -27.436 1.00 57.47 96 SER A C 1
ATOM 774 O O . SER A 1 96 ? 17.262 9.471 -27.510 1.00 57.47 96 SER A O 1
ATOM 776 N N . VAL A 1 97 ? 18.503 7.882 -28.493 1.00 58.12 97 VAL A N 1
ATOM 777 C CA . VAL A 1 97 ? 18.069 8.109 -29.885 1.00 58.12 97 VAL A CA 1
ATOM 778 C C . VAL A 1 97 ? 17.015 7.085 -30.344 1.00 58.12 97 VAL A C 1
ATOM 780 O O . VAL A 1 97 ? 16.478 7.199 -31.441 1.00 58.12 97 VAL A O 1
ATOM 783 N N . TRP A 1 98 ? 16.699 6.072 -29.534 1.00 56.03 98 TRP A N 1
ATOM 784 C CA . TRP A 1 98 ? 15.777 5.005 -29.937 1.00 56.03 98 TRP A CA 1
ATOM 785 C C . TRP A 1 98 ? 14.315 5.366 -29.634 1.00 56.03 98 TRP A C 1
ATOM 787 O O . TRP A 1 98 ? 14.050 5.994 -28.605 1.00 56.03 98 TRP A O 1
ATOM 797 N N . PRO A 1 99 ? 13.351 4.965 -30.490 1.00 72.56 99 PRO A N 1
ATOM 798 C CA . PRO A 1 99 ? 11.936 5.121 -30.179 1.00 72.56 99 PRO A CA 1
ATOM 799 C C . PRO A 1 99 ? 11.625 4.381 -28.876 1.00 72.56 99 PRO A C 1
ATOM 801 O O . PRO A 1 99 ? 12.115 3.273 -28.650 1.00 72.56 99 PRO A O 1
ATOM 804 N N . VAL A 1 100 ? 10.835 5.017 -28.008 1.00 74.56 100 VAL A N 1
ATOM 805 C CA . VAL A 1 100 ? 10.405 4.417 -26.743 1.00 74.56 100 VAL A CA 1
ATOM 806 C C . VAL A 1 100 ? 9.644 3.133 -27.059 1.00 74.56 100 VAL A C 1
ATOM 808 O O . VAL A 1 100 ? 8.557 3.164 -27.631 1.00 74.56 100 VAL A O 1
ATOM 811 N N . ASP A 1 101 ? 10.243 2.007 -26.692 1.00 82.56 101 ASP A N 1
ATOM 812 C CA . ASP A 1 101 ? 9.621 0.697 -26.794 1.00 82.56 101 ASP A CA 1
ATOM 813 C C . ASP A 1 101 ? 8.639 0.535 -25.630 1.00 82.56 101 ASP A C 1
ATOM 815 O O . ASP A 1 101 ? 9.031 0.331 -24.476 1.00 82.56 101 ASP A O 1
ATOM 819 N N . TRP A 1 102 ? 7.350 0.687 -25.933 1.00 82.56 102 TRP A N 1
ATOM 820 C CA . TRP A 1 102 ? 6.282 0.604 -24.941 1.00 82.56 102 TRP A CA 1
ATOM 821 C C . TRP A 1 102 ? 6.230 -0.756 -24.243 1.00 82.56 102 TRP A C 1
ATOM 823 O O . TRP A 1 102 ? 5.866 -0.795 -23.069 1.00 82.56 102 TRP A O 1
ATOM 833 N N . VAL A 1 103 ? 6.654 -1.842 -24.900 1.00 85.19 103 VAL A N 1
ATOM 834 C CA . VAL A 1 103 ? 6.707 -3.175 -24.280 1.00 85.19 103 VAL A CA 1
ATOM 835 C C . VAL A 1 103 ? 7.725 -3.169 -23.143 1.00 85.19 103 VAL A C 1
ATOM 837 O O . VAL A 1 103 ? 7.386 -3.511 -22.012 1.00 85.19 103 VAL A O 1
ATOM 840 N N . LYS A 1 104 ? 8.929 -2.636 -23.380 1.00 83.19 104 LYS A N 1
ATOM 841 C CA . LYS A 1 104 ? 9.966 -2.506 -22.338 1.00 83.19 104 LYS A CA 1
ATOM 842 C C . LYS A 1 104 ? 9.542 -1.598 -21.190 1.00 83.19 104 LYS A C 1
ATOM 844 O O . LYS A 1 104 ? 9.877 -1.860 -20.037 1.00 83.19 104 LYS A O 1
ATOM 849 N N . VAL A 1 105 ? 8.805 -0.525 -21.480 1.00 85.69 105 VAL A N 1
ATOM 850 C CA . VAL A 1 105 ? 8.255 0.346 -20.428 1.00 85.69 105 VAL A CA 1
ATOM 851 C C . VAL A 1 105 ? 7.265 -0.429 -19.556 1.00 85.69 105 VAL A C 1
ATOM 853 O O . VAL A 1 105 ? 7.327 -0.324 -18.329 1.00 85.69 105 VAL A O 1
ATOM 856 N N . VAL A 1 106 ? 6.389 -1.236 -20.163 1.00 88.50 106 VAL A N 1
ATOM 857 C CA . VAL A 1 106 ? 5.437 -2.087 -19.435 1.00 88.50 106 VAL A CA 1
ATOM 858 C C . VAL A 1 106 ? 6.162 -3.166 -18.626 1.00 88.50 106 VAL A C 1
ATOM 860 O O . VAL A 1 106 ? 5.799 -3.383 -17.471 1.00 88.50 106 VAL A O 1
ATOM 863 N N . GLU A 1 107 ? 7.211 -3.794 -19.160 1.00 88.69 107 GLU A N 1
ATOM 864 C CA . GLU A 1 107 ? 8.035 -4.771 -18.431 1.00 88.69 107 GLU A CA 1
ATOM 865 C C . GLU A 1 107 ? 8.724 -4.148 -17.208 1.00 88.69 107 GLU A C 1
ATOM 867 O O . GLU A 1 107 ? 8.685 -4.709 -16.111 1.00 88.69 107 GLU A O 1
ATOM 872 N N . ILE A 1 108 ? 9.307 -2.953 -17.360 1.00 90.06 108 ILE A N 1
ATOM 873 C CA . ILE A 1 108 ? 9.942 -2.225 -16.253 1.00 90.06 108 ILE A CA 1
ATOM 874 C C . ILE A 1 108 ? 8.900 -1.833 -15.199 1.00 90.06 108 ILE A C 1
ATOM 876 O O . ILE A 1 108 ? 9.130 -2.031 -14.004 1.00 90.06 108 ILE A O 1
ATOM 880 N N . ALA A 1 109 ? 7.745 -1.308 -15.620 1.00 90.31 109 ALA A N 1
ATOM 881 C CA . ALA A 1 109 ? 6.651 -0.961 -14.713 1.00 90.31 109 ALA A CA 1
ATOM 882 C C . ALA A 1 109 ? 6.131 -2.193 -13.955 1.00 90.31 109 ALA A C 1
ATOM 884 O O . ALA A 1 109 ? 5.872 -2.133 -12.754 1.00 90.31 109 ALA A O 1
ATOM 885 N N . THR A 1 110 ? 6.044 -3.329 -14.640 1.00 92.00 110 THR A N 1
ATOM 886 C CA . THR A 1 110 ? 5.660 -4.618 -14.067 1.00 92.00 110 THR A CA 1
ATOM 887 C C . THR A 1 110 ? 6.660 -5.088 -13.015 1.00 92.00 110 THR A C 1
ATOM 889 O O . THR A 1 110 ? 6.273 -5.390 -11.884 1.00 92.00 110 THR A O 1
ATOM 892 N N . ALA A 1 111 ? 7.953 -5.106 -13.354 1.00 92.38 111 ALA A N 1
ATOM 893 C CA . ALA A 1 111 ? 9.014 -5.481 -12.425 1.00 92.38 111 ALA A CA 1
ATOM 894 C C . ALA A 1 111 ? 9.009 -4.573 -11.188 1.00 92.38 111 ALA A C 1
ATOM 896 O O . ALA A 1 111 ? 9.112 -5.059 -10.061 1.00 92.38 111 ALA A O 1
ATOM 897 N N . PHE A 1 112 ? 8.804 -3.268 -11.388 1.00 93.69 112 PHE A N 1
ATOM 898 C CA . PHE A 1 112 ? 8.674 -2.295 -10.311 1.00 93.69 112 PHE A CA 1
ATOM 899 C C . PHE A 1 112 ? 7.493 -2.608 -9.380 1.00 93.69 112 PHE A C 1
ATOM 901 O O . PHE A 1 112 ? 7.678 -2.665 -8.164 1.00 93.69 112 PHE A O 1
ATOM 908 N N . LEU A 1 113 ? 6.293 -2.850 -9.921 1.00 93.19 113 LEU A N 1
ATOM 909 C CA . LEU A 1 113 ? 5.104 -3.172 -9.121 1.00 93.19 113 LEU A CA 1
ATOM 910 C C . LEU A 1 113 ? 5.289 -4.463 -8.318 1.00 93.19 113 LEU A C 1
ATOM 912 O O . LEU A 1 113 ? 4.966 -4.501 -7.128 1.00 93.19 113 LEU A O 1
ATOM 916 N N . LEU A 1 114 ? 5.848 -5.503 -8.940 1.00 93.88 114 LEU A N 1
ATOM 917 C CA . LEU A 1 114 ? 6.097 -6.779 -8.276 1.00 93.88 114 LEU A CA 1
ATOM 918 C C . LEU A 1 114 ? 7.136 -6.632 -7.161 1.00 93.88 114 LEU A C 1
ATOM 920 O O . LEU A 1 114 ? 6.858 -7.032 -6.031 1.00 93.88 114 LEU A O 1
ATOM 924 N N . MET A 1 115 ? 8.281 -5.996 -7.427 1.00 92.62 115 MET A N 1
ATOM 925 C CA . MET A 1 115 ? 9.303 -5.732 -6.405 1.00 92.62 115 MET A CA 1
ATOM 926 C C . MET A 1 115 ? 8.767 -4.867 -5.263 1.00 92.62 115 MET A C 1
ATOM 928 O O . MET A 1 115 ? 9.074 -5.111 -4.097 1.00 92.62 115 MET A O 1
ATOM 932 N N . TRP A 1 116 ? 7.949 -3.862 -5.574 1.00 93.81 116 TRP A N 1
ATOM 933 C CA . TRP A 1 116 ? 7.355 -3.015 -4.549 1.00 93.81 116 TRP A CA 1
ATOM 934 C C . TRP A 1 116 ? 6.371 -3.792 -3.680 1.00 93.81 116 TRP A C 1
ATOM 936 O O . TRP A 1 116 ? 6.447 -3.692 -2.456 1.00 93.81 116 TRP A O 1
ATOM 946 N N . SER A 1 117 ? 5.499 -4.603 -4.283 1.00 92.38 117 SER A N 1
ATOM 947 C CA . SER A 1 117 ? 4.545 -5.425 -3.535 1.00 92.38 117 SER A CA 1
ATOM 948 C C . SER A 1 117 ? 5.246 -6.413 -2.598 1.00 92.38 117 SER A C 1
ATOM 950 O O . SER A 1 117 ? 4.880 -6.508 -1.428 1.00 92.38 117 SER A O 1
ATOM 952 N N . THR A 1 118 ? 6.296 -7.097 -3.059 1.00 90.88 118 THR A N 1
ATOM 953 C CA . THR A 1 118 ? 7.024 -8.079 -2.244 1.00 90.88 118 THR A CA 1
ATOM 954 C C . THR A 1 118 ? 7.798 -7.406 -1.117 1.00 90.88 118 THR A C 1
ATOM 956 O O . THR A 1 118 ? 7.728 -7.856 0.026 1.00 90.88 118 THR A O 1
ATOM 959 N N . LEU A 1 119 ? 8.475 -6.287 -1.395 1.00 90.31 119 LEU A N 1
ATOM 960 C CA . LEU A 1 119 ? 9.189 -5.529 -0.368 1.00 90.31 119 LEU A CA 1
ATOM 961 C C . LEU A 1 119 ? 8.235 -4.880 0.644 1.00 90.31 119 LEU A C 1
ATOM 963 O O . LEU A 1 119 ? 8.584 -4.695 1.808 1.00 90.31 119 LEU A O 1
ATOM 967 N N . PHE A 1 120 ? 7.030 -4.513 0.216 1.00 88.38 120 PHE A N 1
ATOM 968 C CA . PHE A 1 120 ? 5.983 -4.033 1.110 1.00 88.38 120 PHE A CA 1
ATOM 969 C C . PHE A 1 120 ? 5.522 -5.126 2.086 1.00 88.38 120 PHE A C 1
ATOM 971 O O . PHE A 1 120 ? 5.491 -4.867 3.288 1.00 88.38 120 PHE A O 1
ATOM 978 N N . GLU A 1 121 ? 5.271 -6.345 1.597 1.00 86.19 121 GLU A N 1
ATOM 979 C CA . GLU A 1 121 ? 4.903 -7.495 2.439 1.00 86.19 121 GLU A CA 1
ATOM 980 C C . GLU A 1 121 ? 6.023 -7.862 3.432 1.00 86.19 121 GLU A C 1
ATOM 982 O O . GLU A 1 121 ? 5.755 -8.148 4.597 1.00 86.19 121 GLU A O 1
ATOM 987 N N . LEU A 1 122 ? 7.290 -7.793 3.002 1.00 82.19 122 LEU A N 1
ATOM 988 C CA . LEU A 1 122 ? 8.470 -8.042 3.847 1.00 82.19 122 LEU A CA 1
ATOM 989 C C . LEU A 1 122 ? 8.694 -6.964 4.919 1.00 82.19 122 LEU A C 1
ATOM 991 O O . LEU A 1 122 ? 9.183 -7.264 6.006 1.00 82.19 122 LEU A O 1
ATOM 995 N N . GLY A 1 123 ? 8.354 -5.707 4.626 1.00 70.12 123 GLY A N 1
ATOM 996 C CA . GLY A 1 123 ? 8.537 -4.574 5.539 1.00 70.12 123 GLY A CA 1
ATOM 997 C C . GLY A 1 123 ? 7.528 -4.517 6.692 1.00 70.12 123 GLY A C 1
ATOM 998 O O . GLY A 1 123 ? 7.596 -3.609 7.526 1.00 70.12 123 GLY A O 1
ATOM 999 N N . TRP A 1 124 ? 6.569 -5.443 6.746 1.00 71.31 124 TRP A N 1
ATOM 1000 C CA . TRP A 1 124 ? 5.485 -5.434 7.721 1.00 71.31 124 TRP A CA 1
ATOM 1001 C C . TRP A 1 124 ? 5.803 -6.259 8.976 1.00 71.31 124 TRP A C 1
ATOM 1003 O O . TRP A 1 124 ? 5.845 -7.485 8.947 1.00 71.31 124 TRP A O 1
ATOM 1013 N N . GLY A 1 125 ? 5.998 -5.569 10.107 1.00 59.72 125 GLY A N 1
ATOM 1014 C CA . GLY A 1 125 ? 6.359 -6.175 11.400 1.00 59.72 125 GLY A CA 1
ATOM 1015 C C . GLY A 1 125 ? 5.254 -6.197 12.465 1.00 59.72 125 GLY A C 1
ATOM 1016 O O . GLY A 1 125 ? 5.477 -6.710 13.557 1.00 59.72 125 GLY A O 1
ATOM 1017 N N . LEU A 1 126 ? 4.068 -5.645 12.186 1.00 61.44 126 LEU A N 1
ATOM 1018 C CA . LEU A 1 126 ? 2.952 -5.583 13.141 1.00 61.44 126 LEU A CA 1
ATOM 1019 C C . LEU A 1 126 ? 1.927 -6.675 12.820 1.00 61.44 126 LEU A C 1
ATOM 1021 O O . LEU A 1 126 ? 0.944 -6.437 12.119 1.00 61.44 126 LEU A O 1
ATOM 1025 N N . ARG A 1 127 ? 2.176 -7.890 13.317 1.00 61.78 127 ARG A N 1
ATOM 1026 C CA . ARG A 1 127 ? 1.195 -8.983 13.305 1.00 61.78 127 ARG A CA 1
ATOM 1027 C C . ARG A 1 127 ? 0.583 -9.142 14.694 1.00 61.78 127 ARG A C 1
ATOM 1029 O O . ARG A 1 127 ? 1.282 -9.435 15.660 1.00 61.78 127 ARG A O 1
ATOM 1036 N N . THR A 1 128 ? -0.725 -8.958 14.794 1.00 64.94 128 THR A N 1
ATOM 1037 C CA . THR A 1 128 ? -1.520 -9.361 15.949 1.00 64.94 128 THR A CA 1
ATOM 1038 C C . THR A 1 128 ? -1.684 -10.880 15.955 1.00 64.94 128 THR A C 1
ATOM 1040 O O . THR A 1 128 ? -1.730 -11.527 14.908 1.00 64.94 128 THR A O 1
ATOM 1043 N N . TRP A 1 129 ? -1.823 -11.469 17.146 1.00 49.88 129 TRP A N 1
ATOM 1044 C CA . TRP A 1 129 ? -1.894 -12.925 17.347 1.00 49.88 129 TRP A CA 1
ATOM 1045 C C . TRP A 1 129 ? -3.000 -13.628 16.535 1.00 49.88 129 TRP A C 1
ATOM 1047 O O . TRP A 1 129 ? -2.927 -14.831 16.298 1.00 49.88 129 TRP A O 1
ATOM 1057 N N . LYS A 1 130 ? -4.042 -12.903 16.104 1.00 59.38 130 LYS A N 1
ATOM 1058 C CA . LYS A 1 130 ? -5.167 -13.475 15.347 1.00 59.38 130 LYS A CA 1
ATOM 1059 C C . LYS A 1 130 ? -5.265 -13.004 13.896 1.00 59.38 130 LYS A C 1
ATOM 1061 O O . LYS A 1 130 ? -6.126 -13.525 13.194 1.00 59.38 130 LYS A O 1
ATOM 1066 N N . GLY A 1 131 ? -4.450 -12.051 13.433 1.00 62.75 131 GLY A N 1
ATOM 1067 C CA . GLY A 1 131 ? -4.512 -11.593 12.036 1.00 62.75 131 GLY A CA 1
ATOM 1068 C C . GLY A 1 131 ? -5.849 -10.937 11.640 1.00 62.75 131 GLY A C 1
ATOM 1069 O O . GLY A 1 131 ? -6.178 -10.862 10.457 1.00 62.75 131 GLY A O 1
ATOM 1070 N N . LYS A 1 132 ? -6.681 -10.565 12.623 1.00 74.94 132 LYS A N 1
ATOM 1071 C CA . LYS A 1 132 ? -8.055 -10.079 12.415 1.00 74.94 132 LYS A CA 1
ATOM 1072 C C . LYS A 1 132 ? -8.164 -8.565 12.520 1.00 74.94 132 LYS A C 1
ATOM 1074 O O . LYS A 1 132 ? -9.245 -8.040 12.281 1.00 74.94 132 LYS A O 1
ATOM 1079 N N . ALA A 1 133 ? -7.101 -7.862 12.899 1.00 79.06 133 ALA A N 1
ATOM 1080 C CA . ALA A 1 133 ? -7.191 -6.424 13.058 1.00 79.06 133 ALA A CA 1
ATOM 1081 C C . ALA A 1 133 ? -7.390 -5.753 11.693 1.00 79.06 133 ALA A C 1
ATOM 1083 O O . ALA A 1 133 ? -6.842 -6.185 10.675 1.00 79.06 133 ALA A O 1
ATOM 1084 N N . LEU A 1 134 ? -8.161 -4.661 11.663 1.00 81.38 134 LEU A N 1
ATOM 1085 C CA . LEU A 1 134 ? -8.541 -4.019 10.399 1.00 81.38 134 LEU A CA 1
ATOM 1086 C C . LEU A 1 134 ? -7.320 -3.609 9.556 1.00 81.38 134 LEU A C 1
ATOM 1088 O O . LEU A 1 134 ? -7.349 -3.722 8.334 1.00 81.38 134 LEU A O 1
ATOM 1092 N N . HIS A 1 135 ? -6.233 -3.188 10.206 1.00 81.00 135 HIS A N 1
ATOM 1093 C CA . HIS A 1 135 ? -4.992 -2.801 9.535 1.00 81.00 135 HIS A CA 1
ATOM 1094 C C . HIS A 1 135 ? -4.269 -3.978 8.863 1.00 81.00 135 HIS A C 1
ATOM 1096 O O . HIS A 1 135 ? -3.659 -3.779 7.818 1.00 81.00 135 HIS A O 1
ATOM 1102 N N . GLU A 1 136 ? -4.378 -5.197 9.394 1.00 83.25 136 GLU A N 1
ATOM 1103 C CA . GLU A 1 136 ? -3.788 -6.401 8.791 1.00 83.25 136 GLU A CA 1
ATOM 1104 C C . GLU A 1 136 ? -4.572 -6.835 7.555 1.00 83.25 136 GLU A C 1
ATOM 1106 O O . GLU A 1 136 ? -3.990 -7.177 6.527 1.00 83.25 136 GLU A O 1
ATOM 1111 N N . LEU A 1 137 ? -5.905 -6.756 7.629 1.00 85.12 137 LEU A N 1
ATOM 1112 C CA . LEU A 1 137 ? -6.782 -7.034 6.491 1.00 85.12 137 LEU A CA 1
ATOM 1113 C C . LEU A 1 137 ? -6.538 -6.039 5.351 1.00 85.12 137 LEU A C 1
ATOM 1115 O O . LEU A 1 137 ? -6.496 -6.426 4.184 1.00 85.12 137 LEU A O 1
ATOM 1119 N N . VAL A 1 138 ? -6.348 -4.762 5.688 1.00 86.44 138 VAL A N 1
ATOM 1120 C CA . VAL A 1 138 ? -6.042 -3.702 4.719 1.00 86.44 138 VAL A CA 1
ATOM 1121 C C . VAL A 1 138 ? -4.647 -3.884 4.130 1.00 86.44 138 VAL A C 1
ATOM 1123 O O . VAL A 1 138 ? -4.503 -3.773 2.918 1.00 86.44 138 VAL A O 1
ATOM 1126 N N . HIS A 1 139 ? -3.645 -4.226 4.945 1.00 87.38 139 HIS A N 1
ATOM 1127 C CA . HIS A 1 139 ? -2.306 -4.573 4.465 1.00 87.38 139 HIS A CA 1
ATOM 1128 C C . HIS A 1 139 ? -2.358 -5.711 3.434 1.00 87.38 139 HIS A C 1
ATOM 1130 O O . HIS A 1 139 ? -1.901 -5.542 2.304 1.00 87.38 139 HIS A O 1
ATOM 1136 N N . ALA A 1 140 ? -3.000 -6.831 3.783 1.00 86.81 140 ALA A N 1
ATOM 1137 C CA . ALA A 1 140 ? -3.129 -7.985 2.898 1.00 86.81 140 ALA A CA 1
ATOM 1138 C C . ALA A 1 140 ? -3.896 -7.655 1.607 1.00 86.81 140 ALA A C 1
ATOM 1140 O O . ALA A 1 140 ? -3.553 -8.152 0.533 1.00 86.81 140 ALA A O 1
ATOM 1141 N N . LEU A 1 141 ? -4.933 -6.814 1.690 1.00 88.94 141 LEU A N 1
ATOM 1142 C CA . LEU A 1 141 ? -5.673 -6.372 0.513 1.00 88.94 141 LEU A CA 1
ATOM 1143 C C . LEU A 1 141 ? -4.804 -5.501 -0.403 1.00 88.94 141 LEU A C 1
ATOM 1145 O O . LEU A 1 141 ? -4.784 -5.736 -1.608 1.00 88.94 141 LEU A O 1
ATOM 1149 N N . LEU A 1 142 ? -4.071 -4.531 0.152 1.00 88.38 142 LEU A N 1
ATOM 1150 C CA . LEU A 1 142 ? -3.176 -3.662 -0.616 1.00 88.38 142 LEU A CA 1
ATOM 1151 C C . LEU A 1 142 ? -2.079 -4.468 -1.316 1.00 88.38 142 LEU A C 1
ATOM 1153 O O . LEU A 1 142 ? -1.871 -4.282 -2.513 1.00 88.38 142 LEU A O 1
ATOM 1157 N N . PHE A 1 143 ? -1.446 -5.408 -0.606 1.00 89.69 143 PHE A N 1
ATOM 1158 C CA . PHE A 1 143 ? -0.475 -6.326 -1.200 1.00 89.69 143 PHE A CA 1
ATOM 1159 C C . PHE A 1 143 ? -1.079 -7.085 -2.386 1.00 89.69 143 PHE A C 1
ATOM 1161 O O . PHE A 1 143 ? -0.537 -7.035 -3.489 1.00 89.69 143 PHE A O 1
ATOM 1168 N N . ARG A 1 144 ? -2.241 -7.726 -2.193 1.00 90.00 144 ARG A N 1
ATOM 1169 C CA . ARG A 1 144 ? -2.917 -8.487 -3.256 1.00 90.00 144 ARG A CA 1
ATOM 1170 C C . ARG A 1 144 ? -3.253 -7.622 -4.462 1.00 90.00 144 ARG A C 1
ATOM 1172 O O . ARG A 1 144 ? -3.042 -8.067 -5.582 1.00 90.00 144 ARG A O 1
ATOM 1179 N N . VAL A 1 145 ? -3.763 -6.410 -4.256 1.00 92.44 145 VAL A N 1
ATOM 1180 C CA . VAL A 1 145 ? -4.135 -5.514 -5.360 1.00 92.44 145 VAL A CA 1
ATOM 1181 C C . VAL A 1 145 ? -2.909 -5.130 -6.189 1.00 92.44 145 VAL A C 1
ATOM 1183 O O . VAL A 1 145 ? -2.968 -5.239 -7.411 1.00 92.44 145 VAL A O 1
ATOM 1186 N N . ILE A 1 146 ? -1.802 -4.738 -5.549 1.00 92.00 146 ILE A N 1
ATOM 1187 C CA . ILE A 1 146 ? -0.565 -4.343 -6.248 1.00 92.00 146 ILE A CA 1
ATOM 1188 C C . ILE A 1 146 ? 0.085 -5.555 -6.933 1.00 92.00 146 ILE A C 1
ATOM 1190 O O . ILE A 1 146 ? 0.537 -5.465 -8.072 1.00 92.00 146 ILE A O 1
ATOM 1194 N N . PHE A 1 147 ? 0.113 -6.706 -6.261 1.00 91.75 147 PHE A N 1
ATOM 1195 C CA . PHE A 1 147 ? 0.712 -7.922 -6.805 1.00 91.75 147 PHE A CA 1
ATOM 1196 C C . PHE A 1 147 ? -0.077 -8.466 -8.002 1.00 91.75 147 PHE A C 1
ATOM 1198 O O . PHE A 1 147 ? 0.511 -8.829 -9.021 1.00 91.75 147 PHE A O 1
ATOM 1205 N N . VAL A 1 148 ? -1.410 -8.513 -7.906 1.00 92.88 148 VAL A N 1
ATOM 1206 C CA . VAL A 1 148 ? -2.275 -9.003 -8.989 1.00 92.88 148 VAL A CA 1
ATOM 1207 C C . VAL A 1 148 ? -2.246 -8.051 -10.179 1.00 92.88 148 VAL A C 1
ATOM 1209 O O . VAL A 1 148 ? -2.171 -8.526 -11.309 1.00 92.88 148 VAL A O 1
ATOM 1212 N N . SER A 1 149 ? -2.253 -6.730 -9.960 1.00 91.81 149 SER A N 1
ATOM 1213 C CA . SER A 1 149 ? -2.139 -5.773 -11.066 1.00 91.81 149 SER A CA 1
ATOM 1214 C C . SER A 1 149 ? -0.789 -5.889 -11.777 1.00 91.81 149 SER A C 1
ATOM 1216 O O . SER A 1 149 ? -0.766 -5.972 -13.003 1.00 91.81 149 SER A O 1
ATOM 1218 N N . GLY A 1 150 ? 0.314 -6.000 -11.028 1.00 89.50 150 GLY A N 1
ATOM 1219 C CA . GLY A 1 150 ? 1.640 -6.260 -11.594 1.00 89.50 150 GLY A CA 1
ATOM 1220 C C . GLY A 1 150 ? 1.697 -7.584 -12.360 1.00 89.50 150 GLY A C 1
ATOM 1221 O O . GLY A 1 150 ? 2.165 -7.625 -13.491 1.00 89.50 150 GLY A O 1
ATOM 1222 N N . SER A 1 151 ? 1.142 -8.659 -11.798 1.00 90.38 151 SER A N 1
ATOM 1223 C CA . SER A 1 151 ? 1.100 -9.973 -12.457 1.00 90.38 151 SER A CA 1
ATOM 1224 C C . SER A 1 151 ? 0.283 -9.946 -13.751 1.00 90.38 151 SER A C 1
ATOM 1226 O O . SER A 1 151 ? 0.668 -10.567 -14.735 1.00 90.38 151 SER A O 1
ATOM 1228 N N . LEU A 1 152 ? -0.831 -9.212 -13.774 1.00 92.00 152 LEU A N 1
ATOM 1229 C CA . LEU A 1 152 ? -1.654 -9.050 -14.970 1.00 92.00 152 LEU A CA 1
ATOM 1230 C C . LEU A 1 152 ? -0.891 -8.282 -16.057 1.00 92.00 152 LEU A C 1
ATOM 1232 O O . LEU A 1 152 ? -0.897 -8.710 -17.209 1.00 92.00 152 LEU A O 1
ATOM 1236 N N . MET A 1 153 ? -0.194 -7.199 -15.698 1.00 89.69 153 MET A N 1
ATOM 1237 C CA . MET A 1 153 ? 0.648 -6.454 -16.641 1.00 89.69 153 MET A CA 1
ATOM 1238 C C . MET A 1 153 ? 1.780 -7.316 -17.211 1.00 89.69 153 MET A C 1
ATOM 1240 O O . MET A 1 153 ? 2.029 -7.235 -18.410 1.00 89.69 153 MET A O 1
ATOM 1244 N N . LEU A 1 154 ? 2.385 -8.191 -16.397 1.00 90.12 154 LEU A N 1
ATOM 1245 C CA . LEU A 1 154 ? 3.380 -9.163 -16.865 1.00 90.12 154 LEU A CA 1
ATOM 1246 C C . LEU A 1 154 ? 2.799 -10.106 -17.917 1.00 90.12 154 LEU A C 1
ATOM 1248 O O . LEU A 1 154 ? 3.404 -10.346 -18.954 1.00 90.12 154 LEU A O 1
ATOM 1252 N N . MET A 1 155 ? 1.614 -10.656 -17.650 1.00 91.31 155 MET A N 1
ATOM 1253 C CA . MET A 1 155 ? 0.968 -11.571 -18.590 1.00 91.31 155 MET A CA 1
ATOM 1254 C C . MET A 1 155 ? 0.618 -10.857 -19.896 1.00 91.31 155 MET A C 1
ATOM 1256 O O . MET A 1 155 ? 0.800 -11.428 -20.965 1.00 91.31 155 MET A O 1
ATOM 1260 N N . LEU A 1 156 ? 0.170 -9.600 -19.827 1.00 88.62 156 LEU A N 1
ATOM 1261 C CA . LEU A 1 156 ? -0.091 -8.792 -21.017 1.00 88.62 156 LEU A CA 1
ATOM 1262 C C . LEU A 1 156 ? 1.187 -8.497 -21.807 1.00 88.62 156 LEU A C 1
ATOM 1264 O O . LEU A 1 156 ? 1.159 -8.618 -23.027 1.00 88.62 156 LEU A O 1
ATOM 1268 N N . SER A 1 157 ? 2.298 -8.156 -21.146 1.00 85.81 157 SER A N 1
ATOM 1269 C CA . SER A 1 157 ? 3.559 -7.848 -21.834 1.00 85.81 157 SER A CA 1
ATOM 1270 C C . SER A 1 157 ? 4.193 -9.055 -22.523 1.00 85.81 157 SER A C 1
ATOM 1272 O O . SER A 1 157 ? 5.007 -8.871 -23.410 1.00 85.81 157 SER A O 1
ATOM 1274 N N . LEU A 1 158 ? 3.851 -10.278 -22.108 1.00 85.12 158 LEU A N 1
ATOM 1275 C CA . LEU A 1 158 ? 4.310 -11.507 -22.764 1.00 85.12 158 LEU A CA 1
ATOM 1276 C C . LEU A 1 158 ? 3.481 -11.875 -24.004 1.00 85.12 158 LEU A C 1
ATOM 1278 O O . LEU A 1 158 ? 3.930 -12.679 -24.817 1.00 85.12 158 LEU A O 1
ATOM 1282 N N . ILE A 1 159 ? 2.253 -11.358 -24.102 1.00 86.88 159 ILE A N 1
ATOM 1283 C CA . ILE A 1 159 ? 1.320 -11.649 -25.201 1.00 86.88 159 ILE A CA 1
ATOM 1284 C C . ILE A 1 159 ? 1.414 -10.588 -26.307 1.00 86.88 159 ILE A C 1
ATOM 1286 O O . ILE A 1 159 ? 1.195 -10.915 -27.474 1.00 86.88 159 ILE A O 1
ATOM 1290 N N . LEU A 1 160 ? 1.681 -9.334 -25.930 1.00 74.94 160 LEU A N 1
ATOM 1291 C CA . LEU A 1 160 ? 1.854 -8.178 -26.820 1.00 74.94 160 LEU A CA 1
ATOM 1292 C C . LEU A 1 160 ? 3.252 -8.142 -27.442 1.00 74.94 160 LEU A C 1
ATOM 1294 O O . LEU A 1 160 ? 3.323 -7.787 -28.640 1.00 74.94 160 LEU A O 1
#

pLDDT: mean 83.2, std 9.05, range [49.88, 95.31]

Foldseek 3Di:
DQDADDLVVLLVCLVVPPVVNLVNLLSNVVVVQCVPVVQVVCVVVVNDDDPSVVSSVVSVVLSVLLVVLLVVLLVVLVVVLVVVVVVCVVVVVDDPPDDPDVLVVLVSVLVSLQSSLVSSVVSDDDDDPVCRRSSSSSSVVVSCVSNVVSVVSVVVSVVD